Protein AF-A0A5J6SMW1-F1 (afdb_monomer_lite)

Foldseek 3Di:
DCLVVVLVVLVVVLVVLVVVLVVQPPPPCNVVSVVVSVVSVVVSVVSLVVLVPDPDPLSVLSCCVPVVVDDLCVVCVVVVHDSVVSVVSPVVVVVVVVVVVD

pLDDT: mean 91.78, std 9.84, range [40.53, 97.81]

Radius of gyration: 17.21 Å; chains: 1; bounding box: 42×22×45 Å

InterPro domains:
  IPR013324 RNA polymerase sigma factor, region 3/4-like [SSF88659] (40-99)

Organism: NCBI:txid2283160

Sequence (102 aa):
MNWLKGYWELEEEIATSEKKLKQLQGDPSIQILESFIEEKKNTKTELVELVSTFKWLGNVILKLKYIDGMTLENIAAHLGFSASYIYKKHAELMNTMKGEVN

Secondary structure (DSSP, 8-state):
--HHHHHHHHHHHHHHHHHHHHH-TT-TTHHHHHHHHHHHHHHHHHHHHHHHT---HHHHHHHHHHTS---HHHHHHHHT--HHHHHHHHHHHHHHHHHTT-

Structure (mmCIF, N/CA/C/O backbone):
data_AF-A0A5J6SMW1-F1
#
_entry.id   AF-A0A5J6SMW1-F1
#
loop_
_atom_site.group_PDB
_atom_site.id
_atom_site.type_symbol
_atom_site.label_atom_id
_atom_site.label_alt_id
_atom_site.label_comp_id
_atom_site.label_asym_id
_atom_site.label_entity_id
_atom_site.label_seq_id
_atom_site.pdbx_PDB_ins_code
_atom_site.Cartn_x
_atom_site.Cartn_y
_atom_site.Cartn_z
_atom_site.occupancy
_atom_site.B_iso_or_equiv
_atom_site.auth_seq_id
_atom_site.auth_comp_id
_atom_site.auth_asym_id
_atom_site.auth_atom_id
_atom_site.pdbx_PDB_model_num
ATOM 1 N N . MET A 1 1 ? 10.992 12.072 0.121 1.00 50.72 1 MET A N 1
ATOM 2 C CA . MET A 1 1 ? 9.612 12.230 0.663 1.00 50.72 1 MET A CA 1
ATOM 3 C C . MET A 1 1 ? 8.889 10.906 0.468 1.00 50.72 1 MET A C 1
ATOM 5 O O . MET A 1 1 ? 8.400 10.618 -0.620 1.00 50.72 1 MET A O 1
ATOM 9 N N . ASN A 1 2 ? 8.942 10.048 1.486 1.00 79.31 2 ASN A N 1
ATOM 10 C CA . ASN A 1 2 ? 8.522 8.652 1.398 1.00 79.31 2 ASN A CA 1
ATOM 11 C C . ASN A 1 2 ? 7.030 8.497 1.753 1.00 79.31 2 ASN A C 1
ATOM 13 O O . ASN A 1 2 ? 6.686 8.128 2.873 1.00 79.31 2 ASN A O 1
ATOM 17 N N . TRP A 1 3 ? 6.140 8.811 0.803 1.00 89.56 3 TRP A N 1
ATOM 18 C CA . TRP A 1 3 ? 4.680 8.697 0.973 1.00 89.56 3 TRP A CA 1
ATOM 19 C C . TRP A 1 3 ? 4.221 7.272 1.324 1.00 89.56 3 TRP A C 1
ATOM 21 O O . TRP A 1 3 ? 3.198 7.101 1.980 1.00 89.56 3 TRP A O 1
ATOM 31 N N . LEU A 1 4 ? 4.989 6.250 0.925 1.00 90.75 4 LEU A N 1
ATOM 32 C CA . LEU A 1 4 ? 4.682 4.846 1.199 1.00 90.75 4 LEU A CA 1
ATOM 33 C C . LEU A 1 4 ? 4.726 4.542 2.701 1.00 90.75 4 LEU A C 1
ATOM 35 O O . LEU A 1 4 ? 3.907 3.771 3.191 1.00 90.75 4 LEU A O 1
ATOM 39 N N . LYS A 1 5 ? 5.636 5.194 3.438 1.00 90.50 5 LYS A N 1
ATOM 40 C CA . LYS A 1 5 ? 5.679 5.100 4.900 1.00 90.50 5 LYS A CA 1
ATOM 41 C C . LYS A 1 5 ? 4.377 5.618 5.520 1.00 90.50 5 LYS A C 1
ATOM 43 O O . LYS A 1 5 ? 3.763 4.901 6.297 1.00 90.50 5 LYS A O 1
ATOM 48 N N . GLY A 1 6 ? 3.929 6.806 5.110 1.00 92.25 6 GLY A N 1
ATOM 49 C CA . GLY A 1 6 ? 2.672 7.386 5.598 1.00 92.25 6 GLY A CA 1
ATOM 50 C C . GLY A 1 6 ? 1.447 6.538 5.246 1.00 92.25 6 GLY A C 1
ATOM 51 O O . GLY A 1 6 ? 0.536 6.403 6.053 1.00 92.25 6 GLY A O 1
ATOM 52 N N . TYR A 1 7 ? 1.442 5.898 4.073 1.00 93.94 7 TYR A N 1
ATOM 53 C CA . TYR A 1 7 ? 0.393 4.944 3.707 1.00 93.94 7 TYR A CA 1
ATOM 54 C C . TYR A 1 7 ? 0.342 3.740 4.662 1.00 93.94 7 TYR A C 1
ATOM 56 O O . TYR A 1 7 ? -0.738 3.377 5.120 1.00 93.94 7 TYR A O 1
ATOM 64 N N . TRP A 1 8 ? 1.491 3.142 4.999 1.00 93.38 8 TRP A N 1
ATOM 65 C CA . TRP A 1 8 ? 1.544 2.022 5.946 1.00 93.38 8 TRP A CA 1
ATOM 66 C C . TRP A 1 8 ? 1.169 2.420 7.372 1.00 93.38 8 TRP A C 1
ATOM 68 O O . TRP A 1 8 ? 0.467 1.662 8.032 1.00 93.38 8 TRP A O 1
ATOM 78 N N . GLU A 1 9 ? 1.585 3.603 7.826 1.00 94.38 9 GLU A N 1
ATOM 79 C CA . GLU A 1 9 ? 1.187 4.139 9.133 1.00 94.38 9 GLU A CA 1
ATOM 80 C C . GLU A 1 9 ? -0.339 4.310 9.212 1.00 94.38 9 GLU A C 1
ATOM 82 O O . GLU A 1 9 ? -0.961 3.866 10.175 1.00 94.38 9 GLU A O 1
ATOM 87 N N . LEU A 1 10 ? -0.969 4.859 8.166 1.00 95.44 10 LEU A N 1
ATOM 88 C CA . LEU A 1 10 ? -2.430 4.975 8.095 1.00 95.44 10 LEU A CA 1
ATOM 89 C C . LEU A 1 10 ? -3.124 3.607 8.093 1.00 95.44 10 LEU A C 1
ATOM 91 O O . LEU A 1 10 ? -4.110 3.423 8.802 1.00 95.44 10 LEU A O 1
ATOM 95 N N . GLU A 1 11 ? -2.621 2.643 7.318 1.00 94.62 11 GLU A N 1
ATOM 96 C CA . GLU A 1 11 ? -3.148 1.270 7.313 1.00 94.62 11 GLU A CA 1
ATOM 97 C C . GLU A 1 11 ? -3.075 0.623 8.701 1.00 94.62 11 GLU A C 1
ATOM 99 O O . GLU A 1 11 ? -4.040 0.002 9.153 1.00 94.62 11 GLU A O 1
ATOM 104 N N . GLU A 1 12 ? -1.951 0.783 9.400 1.00 95.81 12 GLU A N 1
ATOM 105 C CA . GLU A 1 12 ? -1.747 0.229 10.738 1.00 95.81 12 GLU A CA 1
ATOM 106 C C . GLU A 1 12 ? -2.667 0.886 11.777 1.00 95.81 12 GLU A C 1
ATOM 108 O O . GLU A 1 12 ? -3.292 0.187 12.588 1.00 95.81 12 GLU A O 1
ATOM 113 N N . GLU A 1 13 ? -2.805 2.214 11.736 1.00 96.50 13 GLU A N 1
ATOM 114 C CA . GLU A 1 13 ? -3.712 2.966 12.608 1.00 96.50 13 GLU A CA 1
ATOM 115 C C . GLU A 1 13 ? -5.173 2.550 12.399 1.00 96.50 13 GLU A C 1
ATOM 117 O O . GLU A 1 13 ? -5.893 2.306 13.377 1.00 96.50 13 GLU A O 1
ATOM 122 N N . ILE A 1 14 ? -5.609 2.429 11.139 1.00 97.31 14 ILE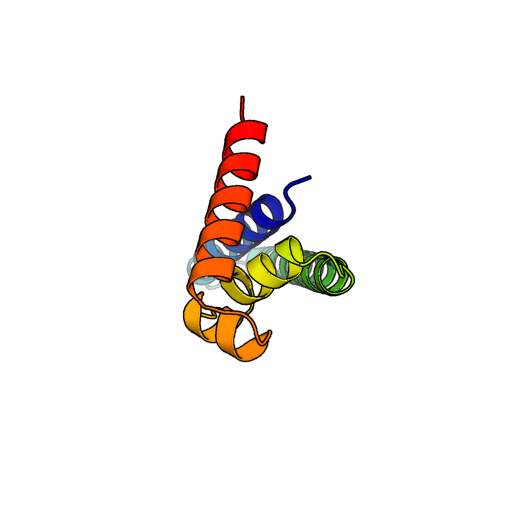 A N 1
ATOM 123 C CA . ILE A 1 14 ? -6.961 1.980 10.784 1.00 97.31 14 ILE A CA 1
ATOM 124 C C . ILE A 1 14 ? -7.181 0.559 11.304 1.00 97.31 14 ILE A C 1
ATOM 126 O O . ILE A 1 14 ? -8.142 0.324 12.037 1.00 97.31 14 ILE A O 1
ATOM 130 N N . ALA A 1 15 ? -6.276 -0.377 11.005 1.00 97.19 15 ALA A N 1
ATOM 131 C CA . ALA A 1 15 ? -6.408 -1.772 11.423 1.00 97.19 15 ALA A CA 1
ATOM 132 C C . ALA A 1 15 ? -6.467 -1.921 12.954 1.00 97.19 15 ALA A C 1
ATOM 134 O O . ALA A 1 15 ? -7.267 -2.697 13.491 1.00 97.19 15 ALA A O 1
ATOM 135 N N . THR A 1 16 ? -5.650 -1.152 13.675 1.00 97.12 16 THR A N 1
ATOM 136 C CA . THR A 1 16 ? -5.641 -1.137 15.144 1.00 97.12 16 THR A CA 1
ATOM 137 C C . THR A 1 16 ? -6.947 -0.573 15.699 1.00 97.12 16 THR A C 1
ATOM 139 O O . THR A 1 16 ? -7.527 -1.143 16.632 1.00 97.12 16 THR A O 1
ATOM 142 N N . SER A 1 17 ? -7.449 0.505 15.100 1.00 95.62 17 SER A N 1
ATOM 143 C CA . SER A 1 17 ? -8.703 1.149 15.498 1.00 95.62 17 SER A CA 1
ATOM 144 C C . SER A 1 17 ? -9.910 0.252 15.226 1.00 95.62 17 SER A C 1
ATOM 146 O O . SER A 1 17 ? -10.753 0.085 16.104 1.00 95.62 17 SER A O 1
ATOM 148 N N . GLU A 1 18 ? -9.958 -0.422 14.077 1.00 95.31 18 GLU A N 1
ATOM 149 C CA . GLU A 1 18 ? -11.005 -1.396 13.743 1.00 95.31 18 GLU A CA 1
ATOM 150 C C . GLU A 1 18 ? -10.974 -2.618 14.672 1.00 95.31 18 GLU A C 1
ATOM 152 O O . GLU A 1 18 ? -12.020 -3.130 15.082 1.00 95.31 18 GLU A O 1
ATOM 157 N N . LYS A 1 19 ? -9.781 -3.086 15.057 1.00 95.88 19 LYS A N 1
ATOM 158 C CA . LYS A 1 19 ? -9.640 -4.152 16.058 1.00 95.88 19 LYS A CA 1
ATOM 159 C C . LYS A 1 19 ? -10.189 -3.716 17.416 1.00 95.88 19 LYS A C 1
ATOM 161 O O . LYS A 1 19 ? -10.873 -4.509 18.061 1.00 95.88 19 LYS A O 1
ATOM 166 N N . LYS A 1 20 ? -9.911 -2.480 17.840 1.00 94.56 20 LYS A N 1
ATOM 167 C CA . LYS A 1 20 ? -10.446 -1.904 19.083 1.00 94.56 20 LYS A CA 1
ATOM 168 C C . LYS A 1 20 ? -11.964 -1.742 19.012 1.00 94.56 20 LYS A C 1
ATOM 170 O O . LYS A 1 20 ? -12.651 -2.132 19.949 1.00 94.56 20 LYS A O 1
ATOM 175 N N . LEU A 1 21 ? -12.489 -1.256 17.890 1.00 93.75 21 LEU A N 1
ATOM 176 C CA . LEU A 1 21 ? -13.924 -1.092 17.660 1.00 93.75 21 LEU A CA 1
ATOM 177 C C . LEU A 1 21 ? -14.682 -2.412 17.857 1.00 93.75 21 LEU A C 1
ATOM 179 O O . LEU A 1 21 ? -15.673 -2.455 18.579 1.00 93.75 21 LEU A O 1
ATOM 183 N N . LYS A 1 22 ? -14.158 -3.518 17.309 1.00 92.38 22 LYS A N 1
ATOM 184 C CA . LYS A 1 22 ? -14.736 -4.864 17.486 1.00 92.38 22 LYS A CA 1
ATOM 185 C C . LYS A 1 22 ? -14.807 -5.323 18.949 1.00 92.38 22 LYS A C 1
ATOM 187 O O . LYS A 1 22 ? -15.634 -6.172 19.265 1.00 92.38 22 LYS A O 1
ATOM 192 N N . GLN A 1 23 ? -13.947 -4.799 19.825 1.00 92.50 23 GLN A N 1
ATOM 193 C CA . GLN A 1 23 ? -13.896 -5.162 21.247 1.00 92.50 23 GLN A CA 1
ATOM 194 C C . GLN A 1 23 ? -14.852 -4.331 22.116 1.00 92.50 23 GLN A C 1
ATOM 196 O O . GLN A 1 23 ? -15.200 -4.769 23.207 1.00 92.50 23 GLN A O 1
ATOM 201 N N . LEU A 1 24 ? -15.289 -3.158 21.650 1.00 90.19 24 LEU A N 1
ATOM 202 C CA . LEU A 1 24 ? -16.062 -2.180 22.427 1.00 90.19 24 LEU A CA 1
ATOM 203 C C . LEU A 1 24 ? -17.586 -2.373 22.329 1.00 90.19 24 LEU A C 1
ATOM 205 O O . LEU A 1 24 ? -18.334 -1.409 22.446 1.00 90.19 24 LEU A O 1
ATOM 209 N N . GLN A 1 25 ? -18.068 -3.597 22.090 1.00 80.62 25 GLN A N 1
ATOM 210 C CA . GLN A 1 25 ? -19.495 -3.869 21.860 1.00 80.62 25 GLN A CA 1
ATOM 211 C C . GLN A 1 25 ? -20.398 -3.222 22.930 1.00 80.62 25 GLN A C 1
ATOM 213 O O . GLN A 1 25 ? -20.316 -3.560 24.108 1.00 80.62 25 GLN A O 1
ATOM 218 N N . GLY A 1 26 ? -21.281 -2.312 22.500 1.00 81.31 26 GLY A N 1
ATOM 219 C CA . GLY A 1 26 ? -22.234 -1.611 23.369 1.00 81.31 26 GLY A CA 1
ATOM 220 C C . GLY A 1 26 ? -21.707 -0.340 24.049 1.00 81.31 26 GLY A C 1
ATOM 221 O O . GLY A 1 26 ? -22.442 0.263 24.829 1.00 81.31 26 GLY A O 1
ATOM 222 N N . ASP A 1 27 ? -20.476 0.087 23.762 1.00 90.81 27 ASP A N 1
ATOM 223 C CA . ASP A 1 27 ? -19.896 1.309 24.321 1.00 90.81 27 ASP A CA 1
ATOM 224 C C . ASP A 1 27 ? -20.322 2.562 23.519 1.00 90.81 27 ASP A C 1
ATOM 226 O O . ASP A 1 27 ? -20.183 2.585 22.293 1.00 90.81 27 ASP A O 1
ATOM 230 N N . PRO A 1 28 ? -20.795 3.643 24.167 1.00 87.38 28 PRO A N 1
ATOM 231 C CA . PRO A 1 28 ? -21.121 4.903 23.490 1.00 87.38 28 PRO A CA 1
ATOM 232 C C . PRO A 1 28 ? -19.960 5.524 22.693 1.00 87.38 28 PRO A C 1
ATOM 234 O O . PRO A 1 28 ? -20.198 6.266 21.739 1.00 87.38 28 PRO A O 1
ATOM 237 N N . SER A 1 29 ? -18.707 5.219 23.045 1.00 90.62 29 SER A N 1
ATOM 238 C CA . SER A 1 29 ? -17.507 5.673 22.329 1.00 90.62 29 SER A CA 1
ATOM 239 C C . SER A 1 29 ? -17.338 5.054 20.939 1.00 90.62 29 SER A C 1
ATOM 241 O O . SER A 1 29 ? -16.524 5.562 20.164 1.00 90.62 29 SER A O 1
ATOM 243 N N . ILE A 1 30 ? -18.128 4.027 20.588 1.00 93.75 30 ILE A N 1
ATOM 244 C CA . ILE A 1 30 ? -18.163 3.429 19.245 1.00 93.75 30 ILE A CA 1
ATOM 245 C C . ILE A 1 30 ? -18.316 4.509 18.173 1.00 93.75 30 ILE A C 1
ATOM 247 O O . ILE A 1 30 ? -17.516 4.542 17.247 1.00 93.75 30 ILE A O 1
ATOM 251 N N . GLN A 1 31 ? -19.264 5.438 18.337 1.00 92.81 31 GLN A N 1
ATOM 252 C CA . GLN A 1 31 ? -19.552 6.454 17.315 1.00 92.81 31 GLN A CA 1
ATOM 253 C C . GLN A 1 31 ? -18.352 7.381 17.069 1.00 92.81 31 GLN A C 1
ATOM 255 O O . GLN A 1 31 ? -18.055 7.750 15.934 1.00 92.81 31 GLN A O 1
ATOM 260 N N . ILE A 1 32 ? -17.633 7.738 18.138 1.00 94.12 32 ILE A N 1
ATOM 261 C CA . ILE A 1 32 ? -16.432 8.579 18.055 1.00 94.12 32 ILE A CA 1
ATOM 262 C C . ILE A 1 32 ? -15.321 7.817 17.327 1.00 94.12 32 ILE A C 1
ATOM 264 O O . ILE A 1 32 ? -14.647 8.374 16.461 1.00 94.12 32 ILE A O 1
ATOM 268 N N . LEU A 1 33 ? -15.140 6.537 17.660 1.00 94.94 33 LEU A N 1
ATOM 269 C CA . LEU A 1 33 ? -14.117 5.699 17.047 1.00 94.94 33 LEU A CA 1
ATOM 270 C C . LEU A 1 33 ? -14.426 5.391 15.575 1.00 94.94 33 LEU A C 1
ATOM 272 O O . LEU A 1 33 ? -13.512 5.402 14.757 1.00 94.94 33 LEU A O 1
ATOM 276 N N . GLU A 1 34 ? -15.690 5.165 15.224 1.00 95.06 34 GLU A N 1
ATOM 277 C CA . GLU A 1 34 ? -1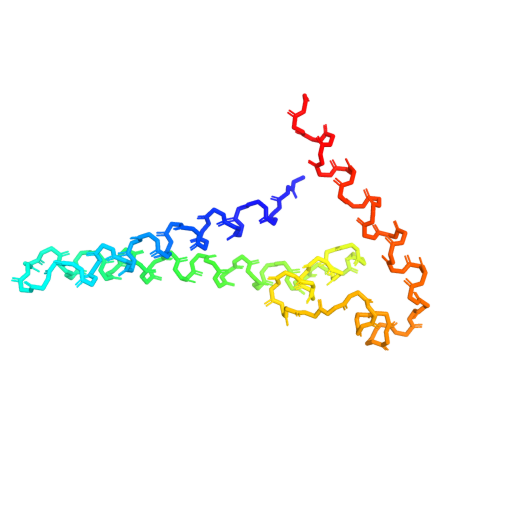6.145 5.005 13.839 1.00 95.06 34 GLU A CA 1
ATOM 278 C C . GLU A 1 34 ? -15.872 6.268 13.022 1.00 95.06 34 GLU A C 1
ATOM 280 O O . GLU A 1 34 ? -15.248 6.182 11.967 1.00 95.06 34 GLU A O 1
ATOM 285 N N . SER A 1 35 ? -16.241 7.445 13.538 1.00 95.88 35 SER A N 1
ATOM 286 C CA . SER A 1 35 ? -15.952 8.720 12.870 1.00 95.88 35 SER A CA 1
ATOM 287 C C . SER A 1 35 ? -14.451 8.931 12.658 1.00 95.88 35 SER A C 1
ATOM 289 O O . SER A 1 35 ? -14.041 9.389 11.594 1.00 95.88 35 SER A O 1
ATOM 291 N N . PHE A 1 36 ? -13.626 8.580 13.646 1.00 95.62 36 PHE A N 1
ATOM 292 C CA . PHE A 1 36 ? -12.169 8.655 13.534 1.00 95.62 36 PHE A CA 1
ATOM 293 C C . PHE A 1 36 ? -11.617 7.691 12.470 1.00 95.62 36 PHE A C 1
ATOM 295 O O . PHE A 1 36 ? -10.750 8.066 11.682 1.00 95.62 36 PHE A O 1
ATOM 302 N N . ILE A 1 37 ? -12.123 6.455 12.416 1.00 97.00 37 ILE A N 1
ATOM 303 C CA . ILE A 1 37 ? -11.730 5.471 11.395 1.00 97.00 37 ILE A CA 1
ATOM 304 C C . ILE A 1 37 ? -12.083 5.979 9.994 1.00 97.00 37 ILE A C 1
ATOM 306 O O . ILE A 1 37 ? -11.258 5.869 9.085 1.00 97.00 37 ILE A O 1
ATOM 310 N N . GLU A 1 38 ? -13.274 6.548 9.814 1.00 97.62 38 GLU A N 1
ATOM 311 C CA . GLU A 1 38 ? -13.706 7.097 8.526 1.00 97.62 38 GLU A CA 1
ATOM 312 C C . GLU A 1 38 ? -12.853 8.297 8.096 1.00 97.62 38 GLU A C 1
ATOM 314 O O . GLU A 1 38 ? -12.419 8.356 6.947 1.00 97.62 38 GLU A O 1
ATOM 319 N N . GLU A 1 39 ? -12.509 9.203 9.015 1.00 97.44 39 GLU A N 1
ATOM 320 C CA . GLU 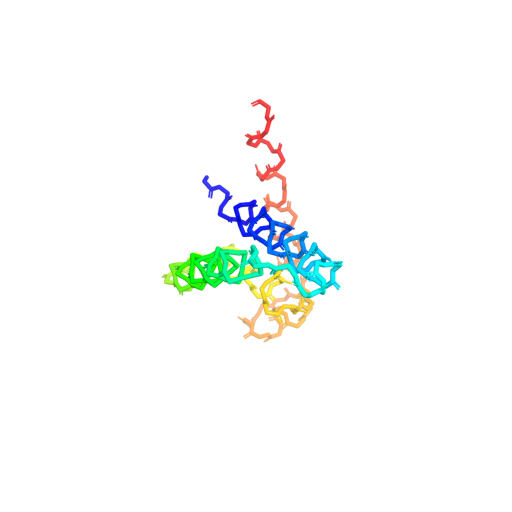A 1 39 ? -11.574 10.300 8.733 1.00 97.44 39 GLU A CA 1
ATOM 321 C C . GLU A 1 39 ? -10.222 9.768 8.229 1.00 97.44 39 GLU A C 1
ATOM 323 O O . GLU A 1 39 ? -9.715 10.212 7.197 1.00 97.44 39 GLU A O 1
ATOM 328 N N . LYS A 1 40 ? -9.671 8.743 8.887 1.00 97.12 40 LYS A N 1
ATOM 329 C CA . LYS A 1 40 ? -8.401 8.121 8.482 1.00 97.12 40 LYS A CA 1
ATOM 330 C C . LYS A 1 40 ? -8.490 7.417 7.130 1.00 97.12 40 LYS A C 1
ATOM 332 O O . LYS A 1 40 ? -7.553 7.505 6.332 1.00 97.12 40 LYS A O 1
ATOM 337 N N . LYS A 1 41 ? -9.608 6.748 6.835 1.00 97.31 41 LYS A N 1
ATOM 338 C CA . LYS A 1 41 ? -9.871 6.147 5.516 1.00 97.31 41 LYS A CA 1
ATOM 339 C C . LYS A 1 41 ? -9.954 7.204 4.417 1.00 97.31 41 LYS A C 1
ATOM 341 O O . LYS A 1 41 ? -9.419 6.976 3.329 1.00 97.31 41 LYS A O 1
ATOM 346 N N . ASN A 1 42 ? -10.541 8.363 4.705 1.00 97.44 42 ASN A N 1
ATOM 347 C CA . ASN A 1 42 ? -10.572 9.488 3.772 1.00 97.44 42 ASN A CA 1
ATOM 348 C C . ASN A 1 42 ? -9.160 10.020 3.512 1.00 97.44 42 ASN A C 1
ATOM 350 O O . ASN A 1 42 ? -8.748 10.076 2.357 1.00 97.44 42 ASN A O 1
ATOM 354 N N . THR A 1 43 ? -8.364 10.268 4.557 1.00 96.69 43 THR A N 1
ATOM 355 C CA . THR A 1 43 ? -6.955 10.684 4.403 1.00 96.69 43 THR A CA 1
ATOM 356 C C . THR A 1 43 ? -6.144 9.681 3.579 1.00 96.69 43 THR A C 1
ATOM 358 O O . THR A 1 43 ? -5.362 10.057 2.705 1.00 96.69 43 THR A O 1
ATOM 361 N N . LYS A 1 44 ? -6.335 8.380 3.820 1.00 95.75 44 LYS A N 1
ATOM 362 C CA . LYS A 1 44 ? -5.694 7.320 3.032 1.00 95.75 44 LYS A CA 1
ATOM 363 C C . LYS A 1 44 ? -6.122 7.372 1.563 1.00 95.75 44 LYS A C 1
ATOM 365 O O . LYS A 1 44 ? -5.282 7.190 0.684 1.00 95.75 44 LYS A O 1
ATOM 370 N N . THR A 1 45 ? -7.399 7.623 1.292 1.00 96.25 45 THR A N 1
ATOM 371 C CA . THR A 1 45 ? -7.933 7.745 -0.072 1.00 96.25 45 THR A CA 1
ATOM 372 C C . THR A 1 45 ? -7.326 8.947 -0.793 1.00 96.25 45 THR A C 1
ATOM 374 O O . THR A 1 45 ? -6.778 8.783 -1.881 1.00 96.25 45 THR A O 1
ATOM 377 N N . GLU A 1 46 ? -7.296 10.115 -0.153 1.00 96.56 46 GLU A N 1
ATOM 378 C CA . GLU A 1 46 ? -6.661 11.330 -0.686 1.00 96.56 46 GLU A CA 1
ATOM 379 C C . GLU A 1 46 ? -5.171 11.114 -0.995 1.00 96.56 46 GLU A C 1
ATOM 381 O O . GLU A 1 46 ? -4.665 11.551 -2.032 1.00 96.56 46 GLU A O 1
ATOM 386 N N . LEU A 1 47 ? -4.457 10.383 -0.131 1.00 94.94 47 LEU A N 1
ATOM 387 C CA . LEU A 1 47 ? -3.059 10.023 -0.365 1.00 94.94 47 LEU A CA 1
ATOM 388 C C . LEU A 1 47 ? -2.897 9.147 -1.617 1.00 94.94 47 LEU A C 1
ATOM 390 O O . LEU A 1 47 ? -1.989 9.380 -2.420 1.00 94.94 47 LEU A O 1
ATOM 394 N N . VAL A 1 48 ? -3.767 8.149 -1.799 1.00 94.62 48 VAL A N 1
ATOM 395 C CA . VAL A 1 48 ? -3.756 7.273 -2.982 1.00 94.62 48 VAL A CA 1
ATOM 396 C C . VAL A 1 48 ? -4.065 8.066 -4.252 1.00 94.62 48 VAL A C 1
ATOM 398 O O . VAL A 1 48 ? -3.413 7.850 -5.279 1.00 94.62 48 VAL A O 1
ATOM 401 N N . GLU A 1 49 ? -5.012 8.999 -4.202 1.00 95.31 49 GLU A N 1
ATOM 402 C CA . GLU A 1 49 ? -5.333 9.889 -5.321 1.00 95.31 49 GLU A CA 1
ATOM 403 C C . GLU A 1 49 ? -4.144 10.779 -5.683 1.00 95.31 49 GLU A C 1
ATOM 405 O O . GLU A 1 49 ? -3.719 10.797 -6.841 1.00 95.31 49 GLU A O 1
ATOM 410 N N . LEU A 1 50 ? -3.533 11.431 -4.690 1.00 94.31 50 LEU A N 1
ATOM 411 C CA . LEU A 1 50 ? -2.344 12.260 -4.872 1.00 94.31 50 LEU A CA 1
ATOM 412 C C . LEU A 1 50 ? -1.203 11.466 -5.517 1.00 94.31 50 LEU A C 1
ATOM 414 O O . LEU A 1 50 ? -0.638 11.895 -6.524 1.00 94.31 50 LEU A O 1
ATOM 418 N N . VAL A 1 51 ? -0.890 10.284 -4.986 1.00 92.31 51 VAL A N 1
ATOM 419 C CA . VAL A 1 51 ? 0.163 9.408 -5.525 1.00 92.31 51 VAL A CA 1
ATOM 420 C C . VAL A 1 51 ? -0.160 8.946 -6.941 1.00 92.31 51 VAL A C 1
ATOM 422 O O . VAL A 1 51 ? 0.744 8.810 -7.766 1.00 92.31 51 VAL A O 1
ATOM 425 N N . SER A 1 52 ? -1.438 8.752 -7.260 1.00 91.44 52 SER A N 1
ATOM 426 C CA . SER A 1 52 ? -1.876 8.373 -8.606 1.00 91.44 52 SER A CA 1
ATOM 427 C C . SER A 1 52 ? -1.631 9.470 -9.645 1.00 91.44 52 SER A C 1
ATOM 429 O O . SER A 1 52 ? -1.553 9.168 -10.835 1.00 91.44 52 SER A O 1
ATOM 431 N N . THR A 1 53 ? -1.445 10.727 -9.228 1.00 93.88 53 THR A N 1
ATOM 432 C CA . THR A 1 53 ? -1.050 11.817 -10.137 1.00 93.88 53 THR A CA 1
ATOM 433 C C . THR A 1 53 ? 0.431 11.764 -10.531 1.00 93.88 53 THR A C 1
ATOM 435 O O . THR A 1 53 ? 0.847 12.393 -11.511 1.00 93.88 53 THR A O 1
ATOM 438 N N . PHE A 1 54 ? 1.252 11.006 -9.796 1.00 91.50 54 PHE A N 1
ATOM 439 C CA . PHE A 1 54 ? 2.687 10.943 -10.029 1.00 91.50 54 PHE A CA 1
ATOM 440 C C . PHE A 1 54 ? 3.017 10.089 -11.254 1.00 91.50 54 PHE A C 1
ATOM 442 O O . PHE A 1 54 ? 2.788 8.886 -11.291 1.00 91.50 54 PHE A O 1
ATOM 449 N N . LYS A 1 55 ? 3.657 10.712 -12.247 1.00 90.44 55 LYS A N 1
ATOM 450 C CA . LYS A 1 55 ? 4.076 10.048 -13.496 1.00 90.44 55 LYS A CA 1
ATOM 451 C C . LYS A 1 55 ? 5.456 9.396 -13.422 1.00 90.44 55 LYS A C 1
ATOM 453 O O . LYS A 1 55 ? 5.892 8.752 -14.372 1.00 90.44 55 LYS A O 1
ATOM 458 N N . TRP A 1 56 ? 6.180 9.600 -12.322 1.00 92.50 56 TRP A N 1
ATOM 459 C CA . TRP A 1 56 ? 7.505 9.019 -12.161 1.00 92.50 56 TRP A CA 1
ATOM 460 C C . TRP A 1 56 ? 7.405 7.503 -11.987 1.00 92.50 56 TRP A C 1
ATOM 462 O O . TRP A 1 56 ? 6.686 7.018 -11.114 1.00 92.50 56 TRP A O 1
ATOM 472 N N . LEU A 1 57 ? 8.173 6.767 -12.794 1.00 92.44 57 LEU A N 1
ATOM 473 C CA . LEU A 1 57 ? 8.122 5.307 -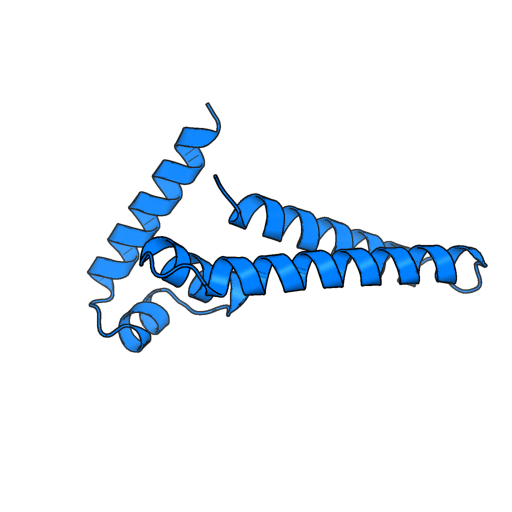12.872 1.00 92.44 57 LEU A CA 1
ATOM 474 C C . LEU A 1 57 ? 8.241 4.624 -11.503 1.00 92.44 57 LEU A C 1
ATOM 476 O O . LEU A 1 57 ? 7.537 3.654 -11.245 1.00 92.44 57 LEU A O 1
ATOM 480 N N . GLY A 1 58 ? 9.095 5.129 -10.610 1.00 92.19 58 GLY A N 1
ATOM 481 C CA . GLY A 1 58 ? 9.240 4.539 -9.282 1.00 92.19 58 GLY A CA 1
ATOM 482 C C . GLY A 1 58 ? 7.963 4.619 -8.442 1.00 92.19 58 GLY A C 1
ATOM 483 O O . GLY A 1 58 ? 7.594 3.631 -7.819 1.00 92.19 58 GLY A O 1
ATOM 484 N N . ASN A 1 59 ? 7.225 5.732 -8.496 1.00 92.56 59 ASN A N 1
ATOM 485 C CA . ASN A 1 59 ? 5.952 5.874 -7.781 1.00 92.56 59 ASN A C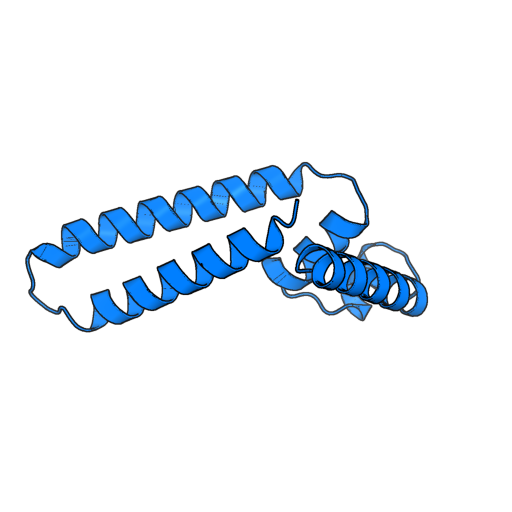A 1
ATOM 486 C C . ASN A 1 59 ? 4.892 4.929 -8.350 1.00 92.56 59 ASN A C 1
ATOM 488 O O . ASN A 1 59 ? 4.161 4.308 -7.585 1.00 92.56 59 ASN A O 1
ATOM 492 N N . VAL A 1 60 ? 4.866 4.763 -9.674 1.00 94.50 60 VAL A N 1
ATOM 493 C CA . VAL A 1 60 ? 3.973 3.811 -10.346 1.00 94.50 60 VAL A CA 1
ATOM 494 C C . VAL A 1 60 ? 4.283 2.374 -9.912 1.00 94.50 60 VAL A C 1
ATOM 496 O O . VAL A 1 60 ? 3.371 1.647 -9.528 1.00 94.50 60 VAL A O 1
ATOM 499 N N . ILE A 1 61 ? 5.563 1.977 -9.891 1.00 95.44 61 ILE A N 1
ATOM 500 C CA . ILE A 1 61 ? 5.991 0.646 -9.424 1.00 95.44 61 ILE A CA 1
ATOM 501 C C . ILE A 1 61 ? 5.571 0.416 -7.966 1.00 95.44 61 ILE A C 1
ATOM 503 O O . ILE A 1 61 ? 5.043 -0.644 -7.640 1.00 95.44 61 ILE A O 1
ATOM 507 N N . LEU A 1 62 ? 5.793 1.397 -7.087 1.00 94.50 62 LEU A N 1
ATOM 508 C CA . LEU A 1 62 ? 5.471 1.282 -5.663 1.00 94.50 62 LEU A CA 1
ATOM 509 C C . LEU A 1 62 ? 3.962 1.206 -5.419 1.00 94.50 62 LEU A C 1
ATOM 511 O O . LEU A 1 62 ? 3.525 0.360 -4.641 1.00 94.50 62 LEU A O 1
ATOM 515 N N . LYS A 1 63 ? 3.164 2.028 -6.109 1.00 95.19 63 LYS A N 1
ATOM 516 C CA . LYS A 1 63 ? 1.701 1.961 -6.043 1.00 95.19 63 LYS A CA 1
ATOM 517 C C . LYS A 1 63 ? 1.203 0.588 -6.489 1.00 95.19 63 LYS A C 1
ATOM 519 O O . LYS A 1 63 ? 0.520 -0.080 -5.719 1.00 95.19 63 LYS A O 1
ATOM 524 N N . LEU A 1 64 ? 1.595 0.134 -7.682 1.00 95.56 64 LEU A N 1
ATOM 525 C CA . LEU A 1 64 ? 1.145 -1.159 -8.201 1.00 95.56 64 LEU A CA 1
ATOM 526 C C . LEU A 1 64 ? 1.539 -2.308 -7.262 1.00 95.56 64 LEU A C 1
ATOM 528 O O . LEU A 1 64 ? 0.781 -3.255 -7.077 1.00 95.56 64 LEU A O 1
ATOM 532 N N . LYS A 1 65 ? 2.722 -2.220 -6.640 1.00 96.06 65 LYS A N 1
ATOM 533 C CA . LYS A 1 65 ? 3.225 -3.252 -5.730 1.00 96.06 65 LYS A CA 1
ATOM 534 C C . LYS A 1 65 ? 2.476 -3.294 -4.399 1.00 96.06 65 LYS A C 1
ATOM 536 O O . LYS A 1 65 ? 2.143 -4.382 -3.933 1.00 96.06 65 LYS A O 1
ATOM 541 N N . TYR A 1 66 ? 2.294 -2.142 -3.758 1.00 94.88 66 TYR A N 1
ATOM 542 C CA . TYR A 1 66 ? 1.877 -2.073 -2.354 1.00 94.88 66 TYR A CA 1
ATOM 543 C C . TYR A 1 66 ? 0.428 -1.637 -2.152 1.00 94.88 66 TYR A C 1
ATOM 545 O O . TYR A 1 66 ? -0.154 -2.015 -1.143 1.00 94.88 66 TYR A O 1
ATOM 553 N N . ILE A 1 67 ? -0.148 -0.887 -3.093 1.00 93.81 67 ILE A N 1
ATOM 554 C CA . ILE A 1 67 ? -1.562 -0.493 -3.068 1.00 93.81 67 ILE A CA 1
ATOM 555 C C . ILE A 1 67 ? -2.379 -1.489 -3.896 1.00 93.81 67 ILE A C 1
ATOM 557 O O . ILE A 1 67 ? -3.329 -2.074 -3.388 1.00 93.81 67 ILE A O 1
ATOM 561 N N . ASP A 1 68 ? -1.963 -1.755 -5.139 1.00 93.75 68 ASP A N 1
ATOM 562 C CA . ASP A 1 68 ? -2.724 -2.630 -6.050 1.00 93.75 68 ASP A CA 1
ATOM 563 C C . ASP A 1 68 ? -2.368 -4.126 -5.884 1.00 93.75 68 ASP A C 1
ATOM 565 O O . ASP A 1 68 ? -2.942 -4.992 -6.543 1.00 93.75 68 ASP A O 1
ATOM 569 N N . GLY A 1 69 ? -1.411 -4.450 -5.004 1.00 95.31 69 GLY A N 1
ATOM 570 C CA . GLY A 1 69 ? -1.058 -5.824 -4.628 1.00 95.31 69 GLY A CA 1
ATOM 571 C C . GLY A 1 69 ? -0.371 -6.655 -5.720 1.00 95.31 69 GLY A C 1
ATOM 572 O O . GLY A 1 69 ? -0.307 -7.882 -5.612 1.00 95.31 69 GLY A O 1
ATOM 573 N N . MET A 1 70 ? 0.152 -6.031 -6.778 1.00 96.94 70 MET A N 1
ATOM 574 C CA . MET A 1 70 ? 0.757 -6.743 -7.904 1.00 96.94 70 MET A CA 1
ATOM 575 C C . MET A 1 70 ? 2.139 -7.328 -7.574 1.00 96.94 70 MET A C 1
ATOM 577 O O . MET A 1 70 ? 2.902 -6.828 -6.742 1.00 96.94 70 MET A O 1
ATOM 581 N N . THR A 1 71 ? 2.512 -8.398 -8.272 1.00 97.38 71 THR A N 1
ATOM 582 C CA . THR A 1 71 ? 3.885 -8.921 -8.250 1.00 97.38 71 THR A CA 1
ATOM 583 C C . THR A 1 71 ? 4.790 -8.097 -9.173 1.00 97.38 71 THR A C 1
ATOM 585 O O . THR A 1 71 ? 4.302 -7.408 -10.068 1.00 97.38 71 THR A O 1
ATOM 588 N N . LEU A 1 72 ? 6.114 -8.134 -8.977 1.00 97.25 72 LEU A N 1
ATOM 589 C CA . LEU A 1 72 ? 7.040 -7.346 -9.811 1.00 97.25 72 LEU A CA 1
ATOM 590 C C . LEU A 1 72 ? 7.038 -7.828 -11.270 1.00 97.25 72 LEU A C 1
ATOM 592 O O . LEU A 1 72 ? 7.210 -7.035 -12.192 1.00 97.25 72 LEU A O 1
ATOM 596 N N . GLU A 1 73 ? 6.781 -9.115 -11.475 1.00 96.56 73 GLU A N 1
ATOM 597 C CA . GLU A 1 73 ? 6.610 -9.767 -12.767 1.00 96.56 73 GLU A CA 1
ATOM 598 C C . GLU A 1 73 ? 5.347 -9.257 -13.471 1.00 96.56 73 GLU A C 1
ATOM 600 O O . GLU A 1 73 ? 5.409 -8.860 -14.635 1.00 96.56 73 GLU A O 1
ATOM 605 N N . ASN A 1 74 ? 4.221 -9.186 -12.751 1.00 97.81 74 ASN A N 1
ATOM 606 C CA . ASN A 1 74 ? 2.975 -8.641 -13.290 1.00 97.81 74 ASN A CA 1
ATOM 607 C C . ASN A 1 74 ? 3.099 -7.144 -13.583 1.00 97.81 74 ASN A C 1
ATOM 609 O O . ASN A 1 74 ? 2.587 -6.684 -14.597 1.00 97.81 74 ASN A O 1
ATOM 613 N N . ILE A 1 75 ? 3.823 -6.393 -12.749 1.00 97.62 75 ILE A N 1
ATOM 614 C CA . ILE A 1 75 ? 4.125 -4.976 -12.996 1.00 97.62 75 ILE A CA 1
ATOM 615 C C . ILE A 1 75 ? 4.954 -4.818 -14.270 1.00 97.62 75 ILE A C 1
ATOM 617 O O . ILE A 1 75 ? 4.666 -3.943 -15.084 1.00 97.62 75 ILE A O 1
ATOM 621 N N . ALA A 1 76 ? 5.961 -5.668 -14.474 1.00 97.38 76 ALA A N 1
ATOM 622 C CA . ALA A 1 76 ? 6.769 -5.646 -15.687 1.00 97.38 76 ALA A CA 1
ATOM 623 C C . ALA A 1 76 ? 5.920 -5.900 -16.935 1.00 97.38 76 ALA A C 1
ATOM 625 O O . ALA A 1 76 ? 5.979 -5.110 -17.877 1.00 97.38 76 ALA A O 1
ATOM 626 N N . ALA A 1 77 ? 5.070 -6.929 -16.901 1.00 96.94 77 ALA A N 1
ATOM 627 C CA . ALA A 1 77 ? 4.131 -7.221 -17.979 1.00 96.94 77 ALA A CA 1
ATOM 628 C C . ALA A 1 77 ? 3.143 -6.064 -18.219 1.00 96.94 77 ALA A C 1
ATOM 630 O O . ALA A 1 77 ? 2.934 -5.665 -19.362 1.00 96.94 77 ALA A O 1
ATOM 631 N N . HIS A 1 78 ? 2.584 -5.486 -17.151 1.00 96.31 78 HIS A N 1
ATOM 632 C CA . HIS A 1 78 ? 1.625 -4.382 -17.215 1.00 96.31 78 HIS A CA 1
ATOM 633 C C . HIS A 1 78 ? 2.230 -3.103 -17.813 1.00 96.31 78 HIS A C 1
ATOM 635 O O . HIS A 1 78 ? 1.571 -2.404 -18.576 1.00 96.31 78 HIS A O 1
ATOM 641 N N . LEU A 1 79 ? 3.491 -2.807 -17.490 1.00 95.50 79 LEU A N 1
ATOM 642 C CA . LEU A 1 79 ? 4.197 -1.611 -17.956 1.00 95.50 79 LEU A CA 1
ATOM 643 C C . LEU A 1 79 ? 4.980 -1.825 -19.266 1.00 95.50 79 LEU A C 1
ATOM 645 O O . LEU A 1 79 ? 5.592 -0.882 -19.763 1.00 95.50 79 LEU A O 1
ATOM 649 N N . GLY A 1 80 ? 4.991 -3.043 -19.819 1.00 96.44 80 GLY A N 1
ATOM 650 C CA . GLY A 1 80 ? 5.737 -3.372 -21.039 1.00 96.44 80 GLY A CA 1
ATOM 651 C C . GLY A 1 80 ? 7.261 -3.393 -20.862 1.00 96.44 80 GLY A C 1
ATOM 652 O O . GLY A 1 80 ? 7.999 -3.207 -21.830 1.00 96.44 80 GLY A O 1
ATOM 653 N N . PHE A 1 81 ? 7.749 -3.610 -19.638 1.00 96.38 81 PHE A N 1
ATOM 654 C CA . PHE A 1 81 ? 9.175 -3.732 -19.328 1.00 96.38 81 PHE A CA 1
ATOM 655 C C . PHE A 1 81 ? 9.583 -5.190 -19.107 1.00 96.38 81 PHE A C 1
ATOM 657 O O . PHE A 1 81 ? 8.761 -6.066 -18.848 1.00 96.38 81 PHE A O 1
ATOM 664 N N . SER A 1 82 ? 10.890 -5.463 -19.153 1.00 96.75 82 SER A N 1
ATOM 665 C CA . SER A 1 82 ? 11.404 -6.759 -18.711 1.00 96.75 82 SER A CA 1
ATOM 666 C C . SER A 1 82 ? 11.320 -6.885 -17.188 1.00 96.75 82 SER A C 1
ATOM 668 O O . SER A 1 82 ? 11.532 -5.914 -16.454 1.00 96.75 82 SER A O 1
ATOM 670 N N . ALA A 1 83 ? 11.074 -8.104 -16.700 1.00 96.19 83 ALA A N 1
ATOM 671 C CA . ALA A 1 83 ? 11.043 -8.380 -15.265 1.00 96.19 83 ALA A CA 1
ATOM 672 C C . ALA A 1 83 ? 12.347 -7.932 -14.583 1.00 96.19 83 ALA A C 1
ATOM 674 O O . ALA A 1 83 ? 12.312 -7.205 -13.593 1.00 96.19 83 ALA A O 1
ATOM 675 N N . SER A 1 84 ? 13.507 -8.261 -15.169 1.00 96.50 84 SER A N 1
ATOM 676 C CA . SER A 1 84 ? 14.831 -7.867 -14.662 1.00 96.50 84 SER A CA 1
ATOM 677 C C . SER A 1 84 ? 14.988 -6.356 -14.474 1.00 96.50 84 SER A C 1
ATOM 679 O O . SER A 1 84 ? 15.597 -5.922 -13.495 1.00 96.50 84 SER A O 1
ATOM 681 N N . TYR A 1 85 ? 14.432 -5.544 -15.379 1.00 96.62 85 TYR A N 1
ATOM 682 C CA . TYR A 1 85 ? 14.471 -4.088 -15.253 1.00 96.62 85 TYR A CA 1
ATOM 683 C C . TYR A 1 85 ? 13.646 -3.602 -14.055 1.00 96.62 85 TYR A C 1
ATOM 685 O O . TYR A 1 85 ? 14.140 -2.798 -13.261 1.00 96.62 85 TYR A O 1
ATOM 693 N N . ILE A 1 86 ? 12.429 -4.128 -13.882 1.00 97.62 86 ILE A N 1
ATOM 694 C CA . ILE A 1 86 ? 11.560 -3.777 -12.751 1.00 97.62 86 ILE A CA 1
ATOM 695 C C . ILE A 1 86 ? 12.156 -4.230 -11.417 1.00 97.62 86 ILE A C 1
ATOM 697 O O . ILE A 1 86 ? 12.151 -3.438 -10.477 1.00 97.62 86 ILE A O 1
ATOM 701 N N . TYR A 1 87 ? 12.743 -5.429 -11.325 1.00 96.62 87 TYR A N 1
ATOM 702 C CA . TYR A 1 87 ? 13.439 -5.855 -10.102 1.00 96.62 87 TYR A CA 1
ATOM 703 C C . TYR A 1 87 ? 14.590 -4.920 -9.743 1.00 96.62 87 TYR A C 1
ATOM 705 O O . TYR A 1 87 ? 14.706 -4.504 -8.591 1.00 96.62 87 TYR A O 1
ATOM 713 N N . LYS A 1 88 ? 15.431 -4.560 -10.723 1.00 96.50 88 LYS A N 1
ATOM 714 C CA . LYS A 1 88 ? 16.550 -3.641 -10.492 1.00 96.50 88 LYS A CA 1
ATOM 715 C C . LYS A 1 88 ? 16.049 -2.281 -10.010 1.00 96.50 88 LYS A C 1
ATOM 717 O O . LYS A 1 88 ? 16.562 -1.758 -9.025 1.00 96.50 88 LYS A O 1
ATOM 722 N N . LYS A 1 89 ? 15.026 -1.730 -10.669 1.00 94.69 89 LYS A N 1
ATOM 723 C CA . LYS A 1 89 ? 14.419 -0.456 -10.273 1.00 94.69 89 LYS A CA 1
ATOM 724 C C . LYS A 1 89 ? 13.813 -0.531 -8.878 1.00 94.69 89 LYS A C 1
ATOM 726 O O . LYS A 1 89 ? 14.078 0.350 -8.074 1.00 94.69 89 LYS A O 1
ATOM 731 N N . HIS A 1 90 ? 13.068 -1.585 -8.558 1.00 95.06 90 HIS A N 1
ATOM 732 C CA . HIS A 1 90 ? 12.522 -1.790 -7.215 1.00 95.06 90 HIS A CA 1
ATOM 733 C C . HIS A 1 90 ? 13.630 -1.840 -6.156 1.00 95.06 90 HIS A C 1
ATOM 735 O O . HIS A 1 90 ? 13.538 -1.128 -5.162 1.00 95.06 90 HIS A O 1
ATOM 741 N N . ALA A 1 91 ? 14.720 -2.570 -6.401 1.00 94.62 91 ALA A N 1
ATOM 742 C CA . ALA A 1 91 ? 15.858 -2.616 -5.484 1.00 94.62 91 ALA A CA 1
ATOM 743 C C . ALA A 1 91 ? 16.510 -1.234 -5.270 1.00 94.62 91 ALA A C 1
ATOM 745 O O . ALA A 1 91 ? 16.807 -0.871 -4.132 1.00 94.62 91 ALA A O 1
ATOM 746 N N . GLU A 1 92 ? 16.690 -0.444 -6.336 1.00 93.00 92 GLU A N 1
ATOM 747 C CA . GLU A 1 92 ? 17.169 0.946 -6.247 1.00 93.00 92 GLU A CA 1
ATOM 748 C C . GLU A 1 92 ? 16.245 1.796 -5.355 1.00 93.00 92 GLU A C 1
ATOM 750 O O . GLU A 1 92 ? 16.726 2.461 -4.438 1.00 93.00 92 GLU A O 1
ATOM 755 N N . LEU A 1 93 ? 14.924 1.709 -5.560 1.00 91.44 93 LEU A N 1
ATOM 756 C CA . LEU A 1 93 ? 13.922 2.427 -4.760 1.00 91.44 93 LEU A CA 1
ATOM 757 C C . LEU A 1 93 ? 13.992 2.042 -3.280 1.00 91.44 93 LEU A C 1
ATOM 759 O O . LEU A 1 93 ? 14.022 2.916 -2.415 1.00 91.44 93 LEU A O 1
ATOM 763 N N . MET A 1 94 ? 14.066 0.741 -2.987 1.00 89.56 94 MET A N 1
ATOM 764 C CA . MET A 1 94 ? 14.151 0.245 -1.612 1.00 89.56 94 MET A CA 1
ATOM 765 C C . MET A 1 94 ? 15.435 0.703 -0.916 1.00 89.56 94 MET A C 1
ATOM 767 O O . MET A 1 94 ? 15.416 0.979 0.283 1.00 89.56 94 MET A O 1
ATOM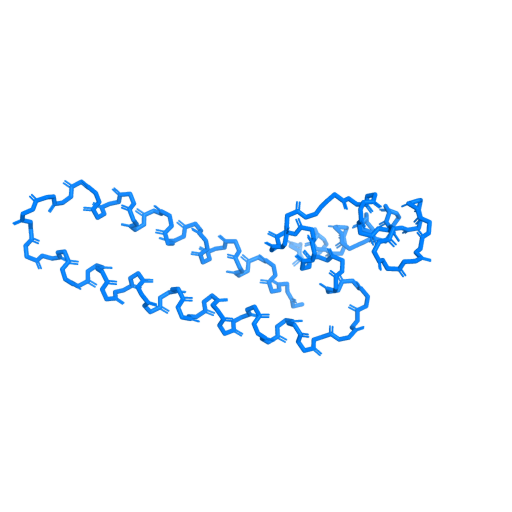 771 N N . ASN A 1 95 ? 16.546 0.805 -1.645 1.00 88.12 95 ASN A N 1
ATOM 772 C CA . ASN A 1 95 ? 17.801 1.309 -1.094 1.00 88.12 95 ASN A CA 1
ATOM 773 C C . ASN A 1 95 ? 17.724 2.808 -0.787 1.00 88.12 95 ASN A C 1
ATOM 775 O O . ASN A 1 95 ? 18.156 3.217 0.288 1.00 88.12 95 ASN A O 1
ATOM 779 N N . THR A 1 96 ? 17.127 3.614 -1.670 1.00 85.31 96 THR A N 1
ATOM 780 C CA . THR A 1 96 ? 16.888 5.041 -1.398 1.00 85.31 96 THR A CA 1
ATOM 781 C C . THR A 1 96 ? 16.006 5.227 -0.166 1.00 85.31 96 THR A C 1
ATOM 783 O O . THR A 1 96 ? 16.341 6.019 0.707 1.00 85.31 96 THR A O 1
ATOM 786 N N . MET A 1 97 ? 14.937 4.438 -0.033 1.00 81.62 97 MET A N 1
ATOM 787 C CA . MET A 1 97 ? 14.056 4.497 1.140 1.00 81.62 97 MET A CA 1
ATOM 788 C C . MET A 1 97 ? 14.767 4.141 2.445 1.00 81.62 97 MET A C 1
ATOM 790 O O . MET A 1 97 ? 14.480 4.746 3.471 1.00 81.62 97 MET A O 1
ATOM 794 N N . LYS A 1 98 ? 15.683 3.167 2.418 1.00 73.38 98 LYS A N 1
ATOM 795 C CA . LYS A 1 98 ? 16.499 2.805 3.586 1.00 73.38 98 LYS A CA 1
ATOM 796 C C . LYS A 1 98 ? 17.541 3.876 3.917 1.00 73.38 98 LYS A C 1
ATOM 798 O O . LYS A 1 98 ? 17.839 4.077 5.086 1.00 73.38 98 LYS A O 1
ATOM 803 N N . GLY A 1 99 ? 18.090 4.546 2.903 1.00 67.69 99 GLY A N 1
ATOM 804 C CA . GLY A 1 99 ? 19.090 5.602 3.066 1.00 67.69 99 GLY A CA 1
ATOM 805 C C . GLY A 1 99 ? 18.541 6.912 3.638 1.00 67.69 99 GLY A C 1
ATOM 806 O O . GLY A 1 99 ? 19.285 7.618 4.303 1.00 67.69 99 GLY A O 1
ATOM 807 N N . GLU A 1 100 ? 17.252 7.216 3.442 1.00 56.50 100 GLU A N 1
ATOM 808 C CA . GLU A 1 100 ? 16.578 8.390 4.036 1.00 56.50 100 GLU A CA 1
ATOM 809 C C . GLU A 1 100 ? 16.336 8.262 5.564 1.00 56.50 100 GLU A C 1
ATOM 811 O O . GLU A 1 100 ? 15.802 9.187 6.170 1.00 56.50 100 GLU A O 1
ATOM 816 N N . VAL A 1 101 ? 16.692 7.131 6.193 1.00 51.72 101 VAL A N 1
ATOM 817 C CA . VAL A 1 101 ? 16.455 6.841 7.628 1.00 51.72 101 VAL A CA 1
ATOM 818 C C . VAL A 1 101 ? 17.729 6.997 8.487 1.00 51.72 101 VAL A C 1
ATOM 820 O O . VAL A 1 101 ? 17.681 6.740 9.687 1.00 51.72 101 VAL A O 1
ATOM 823 N N . ASN A 1 102 ? 18.852 7.441 7.904 1.00 40.53 102 ASN A N 1
ATOM 824 C CA . ASN A 1 102 ? 20.113 7.703 8.619 1.00 40.53 102 ASN A CA 1
ATOM 825 C C . ASN A 1 102 ? 20.400 9.195 8.791 1.00 40.53 102 ASN A C 1
ATOM 827 O O . ASN A 1 102 ? 20.198 9.946 7.811 1.00 40.53 102 ASN A O 1
#